Protein AF-A0A379UPA7-F1 (afdb_monomer)

InterPro domains:
  IPR002547 tRNA-binding domain [PF01588] (13-54)
  IPR002547 tRNA-binding domain [PS50886] (1-57)
  IPR012340 Nucleic acid-binding, OB-fold [G3DSA:2.40.50.140] (1-63)
  IPR012340 Nucleic acid-binding, OB-fold [SSF50249] (2-106)
  IPR033714 Phenylalanly tRNA synthetase, tRNA-binding-domain [cd02796] (2-56)

Nearest PDB structures (foldseek):
  7n8y-assembly1_B  TM=8.977E-01  e=7.046E-12  Salmonella enterica subsp. enterica serovar Typhimurium
  3pco-assembly1_D  TM=9.310E-01  e=6.833E-11  Escherichia coli
  4p72-assembly1_A  TM=9.250E-01  e=5.430E-08  Pseudomonas aeruginosa PAO1
  6p8t-assembly2_E  TM=8.697E-01  e=2.728E-08  Acinetobacter baumannii ATCC 19606 = CIP 70.34 = JCM 6841

Foldseek 3Di:
DAFQQDQWPPRDHDHWDDDPNHTDGGDQDDCVSNPNDPDPVDGDDDPPPQDPPDDPCVRVVVVDDDDDDDDDPVQPQPPDPQSVQVVVCVVVVHDRDDDDDDDDDDPDDDDDDDD

Sequence (115 aa):
MATIGAILPGDFKIKAAKLRGEPSEGMLCSFSELGISDDHSGIIELPADAPLGTDIREYLKLDDNTIEISVTPNRADCLGIIGVARDVAVLNKAPLQEPEMAPVTATISDTLRLR

Mean predicted aligned error: 7.31 Å

Organism: Salmonella enterica I (NCBI:txid59201)

Radius of gyration: 23.32 Å; Cα contacts (8 Å, |Δi|>4): 90; chains: 1; bounding box: 46×41×68 Å

Secondary structure (DSSP, 8-state):
-EETT-EETTTEE---EEETTEEE-EEPPPTTTTTS-S--SSS----TTPPTT--HHHHHT-S---------TT-GGGGSHHHHHHHHHHHHTPPP-PPP-PPPPPS--------

Structure (mmCIF, N/CA/C/O backbone):
data_AF-A0A379UPA7-F1
#
_entry.id   AF-A0A379UPA7-F1
#
loop_
_atom_site.group_PDB
_atom_site.id
_atom_site.type_symbol
_atom_site.label_atom_id
_atom_site.label_alt_id
_atom_site.label_comp_id
_atom_site.label_asym_id
_atom_site.label_entity_id
_atom_site.label_seq_id
_atom_site.pdbx_PDB_ins_code
_atom_site.Cartn_x
_atom_site.Cartn_y
_atom_site.Cartn_z
_atom_site.occupancy
_atom_site.B_iso_or_equiv
_atom_site.auth_seq_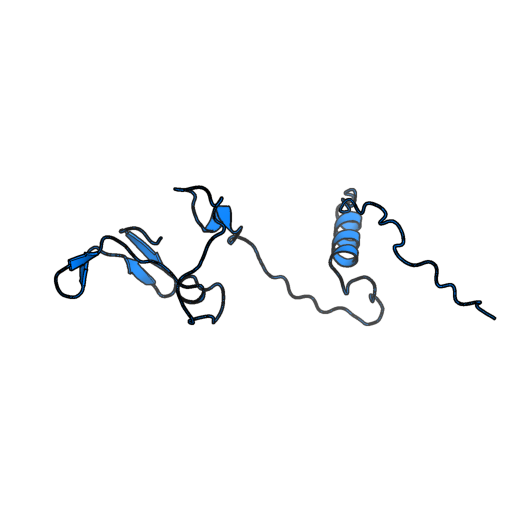id
_atom_site.auth_comp_id
_atom_site.auth_asym_id
_atom_site.auth_atom_id
_atom_site.pdbx_PDB_model_num
ATOM 1 N N . MET A 1 1 ? -12.014 1.346 12.657 1.00 85.62 1 MET A N 1
ATOM 2 C CA . MET A 1 1 ? -12.325 1.394 14.105 1.00 85.62 1 MET A CA 1
ATOM 3 C C . MET A 1 1 ? -11.624 0.230 14.777 1.00 85.62 1 MET A C 1
ATOM 5 O O . MET A 1 1 ? -11.738 -0.878 14.268 1.00 85.62 1 MET A O 1
ATOM 9 N N . ALA A 1 2 ? -10.925 0.457 15.887 1.00 91.06 2 ALA A N 1
ATOM 10 C CA . ALA A 1 2 ? -10.382 -0.633 16.688 1.00 91.06 2 ALA A CA 1
ATOM 11 C C . ALA A 1 2 ? -11.462 -1.154 17.647 1.00 91.06 2 ALA A C 1
ATOM 13 O O . ALA A 1 2 ? -11.943 -0.425 18.520 1.00 91.06 2 ALA A O 1
ATOM 14 N N . THR A 1 3 ? -11.873 -2.404 17.441 1.00 92.50 3 THR A N 1
ATOM 15 C CA . THR A 1 3 ? -12.903 -3.085 18.234 1.00 92.50 3 THR A CA 1
ATOM 16 C C . THR A 1 3 ? -12.343 -3.598 19.560 1.00 92.50 3 THR A C 1
ATOM 18 O O . THR A 1 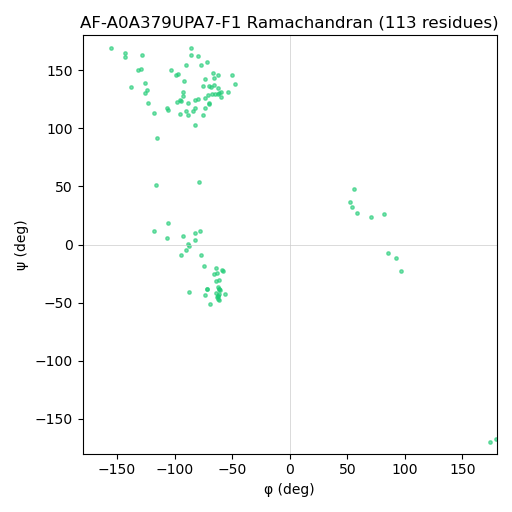3 ? -11.132 -3.762 19.729 1.00 92.50 3 THR A O 1
ATOM 21 N N . ILE A 1 4 ? -13.226 -3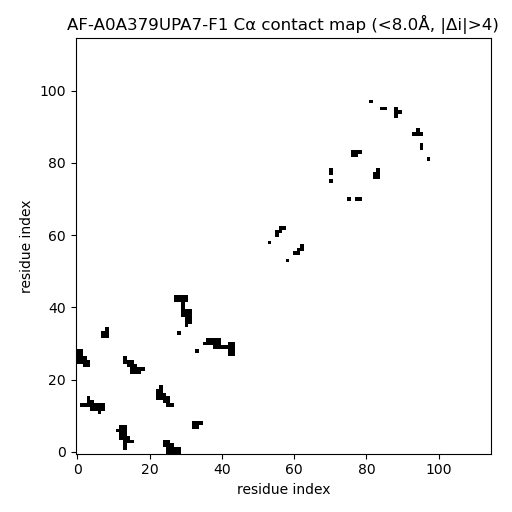.904 20.515 1.00 92.19 4 ILE A N 1
ATOM 22 C CA . ILE A 1 4 ? -12.842 -4.538 21.784 1.00 92.19 4 ILE A CA 1
ATOM 23 C C . ILE A 1 4 ? -12.049 -5.820 21.509 1.00 92.19 4 ILE A C 1
ATOM 25 O O . ILE A 1 4 ? -12.463 -6.666 20.720 1.00 92.19 4 ILE A O 1
ATOM 29 N N . GLY A 1 5 ? -10.910 -5.964 22.185 1.00 89.25 5 GLY A N 1
ATOM 30 C CA . GLY A 1 5 ? -10.012 -7.103 22.016 1.00 89.25 5 GLY A CA 1
ATOM 31 C C . GLY A 1 5 ? -8.911 -6.900 20.974 1.00 89.25 5 GLY A C 1
ATOM 32 O O . GLY A 1 5 ? -7.968 -7.689 20.982 1.00 89.25 5 GLY A O 1
ATOM 33 N N . ALA A 1 6 ? -8.971 -5.844 20.153 1.00 91.12 6 ALA A N 1
ATOM 34 C CA . ALA A 1 6 ? -7.874 -5.478 19.261 1.00 91.12 6 ALA A CA 1
ATOM 35 C C . ALA A 1 6 ? -6.603 -5.130 20.056 1.00 91.12 6 ALA A C 1
ATOM 37 O O . ALA A 1 6 ? -6.674 -4.573 21.158 1.00 91.12 6 ALA A O 1
ATOM 38 N N . ILE A 1 7 ? -5.446 -5.464 19.485 1.00 93.25 7 ILE A N 1
ATOM 39 C CA . ILE A 1 7 ? -4.123 -5.137 20.023 1.00 93.25 7 ILE A CA 1
ATOM 40 C C . ILE A 1 7 ? -3.439 -4.244 18.991 1.00 93.25 7 ILE A C 1
ATOM 42 O O . ILE A 1 7 ? -3.176 -4.683 17.870 1.00 93.25 7 ILE A O 1
ATOM 46 N N . LEU A 1 8 ? -3.218 -2.987 19.361 1.00 91.62 8 LEU A N 1
ATOM 47 C CA . LEU A 1 8 ? -2.516 -2.002 18.544 1.00 91.62 8 LEU A CA 1
ATOM 48 C C . LEU A 1 8 ? -0.993 -2.103 18.762 1.00 91.62 8 LEU A C 1
ATOM 50 O O . LEU A 1 8 ? -0.560 -2.709 19.752 1.00 91.62 8 LEU A O 1
ATOM 54 N N . PRO A 1 9 ? -0.177 -1.522 17.860 1.00 91.69 9 PRO A N 1
ATOM 55 C CA . PRO A 1 9 ? 1.268 -1.416 18.046 1.00 91.69 9 PRO A CA 1
ATOM 56 C C . PRO A 1 9 ? 1.640 -0.898 19.444 1.00 91.69 9 PRO A C 1
ATOM 58 O O . PRO A 1 9 ? 1.001 0.009 19.976 1.00 91.69 9 PRO A O 1
ATOM 61 N N . GLY A 1 10 ? 2.663 -1.499 20.057 1.00 90.00 10 GLY A N 1
ATOM 62 C CA . GLY A 1 10 ? 3.057 -1.193 21.439 1.00 90.00 10 GLY A CA 1
ATOM 63 C C . GLY A 1 10 ? 2.236 -1.912 22.519 1.00 90.00 10 GLY A C 1
ATOM 64 O O . GLY A 1 10 ? 2.109 -1.395 23.626 1.00 90.00 10 GLY A O 1
ATOM 65 N N . ASP A 1 11 ? 1.666 -3.084 22.205 1.00 89.44 11 ASP A N 1
ATOM 66 C CA . ASP A 1 11 ? 0.881 -3.934 23.122 1.00 89.44 11 ASP A CA 1
ATOM 67 C C . ASP A 1 11 ? -0.355 -3.245 23.730 1.00 89.44 11 ASP A C 1
ATOM 69 O O . ASP A 1 11 ? -0.852 -3.596 24.809 1.00 89.44 11 ASP A O 1
ATOM 73 N N . PHE A 1 12 ? -0.906 -2.265 23.015 1.00 90.44 12 PHE A N 1
ATOM 74 C CA . PHE A 1 12 ? -2.047 -1.499 23.487 1.00 90.44 12 PHE A CA 1
ATOM 75 C C . PHE A 1 12 ? -3.359 -2.245 23.212 1.00 90.44 12 PHE A C 1
ATOM 77 O O . PHE A 1 12 ? -3.867 -2.290 22.090 1.00 90.44 12 PHE A O 1
ATOM 84 N N . LYS A 1 13 ? -3.921 -2.859 24.258 1.00 91.94 13 LYS A N 1
ATOM 85 C CA . LYS A 1 13 ? -5.153 -3.656 24.170 1.00 91.94 13 LYS A CA 1
ATOM 86 C C . LYS A 1 13 ? -6.410 -2.803 24.355 1.00 91.94 13 LYS A C 1
ATOM 88 O O . LYS A 1 13 ? -6.628 -2.248 25.433 1.00 91.94 13 LYS A O 1
ATOM 93 N N . ILE A 1 14 ? -7.296 -2.814 23.361 1.00 92.31 14 ILE A N 1
ATOM 94 C CA . ILE A 1 14 ? -8.593 -2.131 23.418 1.00 92.31 14 ILE A CA 1
ATOM 95 C C . ILE A 1 14 ? -9.555 -2.880 24.343 1.00 92.31 14 ILE A C 1
ATOM 97 O O . ILE A 1 14 ? -9.817 -4.077 24.182 1.00 92.31 14 ILE A O 1
ATOM 101 N N . LYS A 1 15 ? -10.103 -2.154 25.319 1.00 90.12 15 LYS A N 1
ATOM 102 C CA . LYS A 1 15 ? -11.099 -2.634 26.284 1.00 90.12 15 LYS A CA 1
ATOM 103 C C . LYS A 1 15 ? -12.249 -1.636 26.356 1.00 90.12 15 LYS A C 1
ATOM 105 O O . LYS A 1 15 ? -12.026 -0.439 26.203 1.00 90.12 15 LYS A O 1
ATOM 110 N N . ALA A 1 16 ? -13.450 -2.128 26.648 1.00 89.56 16 ALA A N 1
ATOM 111 C CA . ALA A 1 16 ? -14.576 -1.258 26.960 1.00 89.56 16 ALA A CA 1
ATOM 112 C C . ALA A 1 16 ? -14.255 -0.426 28.211 1.00 89.56 16 ALA A C 1
ATOM 114 O O . ALA A 1 16 ? -13.823 -0.967 29.234 1.00 89.56 16 ALA A O 1
ATOM 115 N N . ALA A 1 17 ? -14.457 0.884 28.123 1.00 89.44 17 ALA A N 1
ATOM 116 C CA . ALA A 1 17 ? -14.188 1.816 29.208 1.00 89.44 17 ALA A CA 1
ATOM 117 C C . ALA A 1 17 ? -15.242 2.924 29.228 1.00 89.44 17 ALA A C 1
ATOM 119 O O . ALA A 1 17 ? -15.928 3.163 28.238 1.00 89.44 17 ALA A O 1
ATOM 120 N N . LYS A 1 18 ? -15.368 3.615 30.362 1.00 88.56 18 LYS A N 1
ATOM 121 C CA . LYS A 1 18 ? -16.151 4.850 30.433 1.00 88.56 18 LYS A CA 1
ATOM 122 C C . LYS A 1 18 ? -15.217 6.040 30.319 1.00 88.56 18 LYS A C 1
ATOM 124 O O . LYS A 1 18 ? -14.312 6.185 31.141 1.00 88.56 18 LYS A O 1
ATOM 129 N N . LEU A 1 19 ? -15.453 6.900 29.337 1.00 85.62 19 LEU A N 1
ATOM 130 C CA . LEU A 1 19 ? -14.726 8.149 29.174 1.00 85.62 19 LEU A CA 1
ATOM 131 C C . LEU A 1 19 ? -15.651 9.297 29.577 1.00 85.62 19 LEU A C 1
ATOM 133 O O . LEU A 1 19 ? -16.700 9.496 28.977 1.00 85.62 19 LEU A O 1
ATOM 137 N N . ARG A 1 20 ? -15.278 10.047 30.622 1.00 89.88 20 ARG A N 1
ATOM 138 C CA . ARG A 1 20 ? -16.067 11.194 31.123 1.00 89.88 20 ARG A CA 1
ATOM 139 C C . ARG A 1 20 ? -17.536 10.857 31.454 1.00 89.88 20 ARG A C 1
ATOM 141 O O . ARG A 1 20 ? -18.404 11.707 31.334 1.00 89.88 20 ARG A O 1
ATOM 148 N N . GLY A 1 21 ? -17.794 9.627 31.901 1.00 90.06 21 GLY A N 1
ATOM 149 C CA . GLY A 1 21 ? -19.130 9.142 32.269 1.00 90.06 21 GLY A CA 1
ATOM 150 C C . GLY A 1 21 ? -19.842 8.359 31.165 1.00 90.06 21 GLY A C 1
ATOM 151 O O . GLY A 1 21 ? -20.656 7.495 31.491 1.00 90.06 21 GLY A O 1
ATOM 152 N N . GLU A 1 22 ? -19.457 8.560 29.905 1.00 91.94 22 GLU A N 1
ATOM 153 C CA . GLU A 1 22 ? -20.075 7.910 28.749 1.00 91.94 22 GLU A CA 1
ATOM 154 C C . GLU A 1 22 ? -19.368 6.596 28.378 1.00 91.94 22 GLU A C 1
ATOM 156 O O . GLU A 1 22 ? -18.136 6.511 28.465 1.00 91.94 22 GLU A O 1
ATOM 161 N N . PRO A 1 23 ? -20.112 5.547 27.990 1.00 90.50 23 PRO A N 1
ATOM 162 C CA . PRO A 1 23 ? -19.529 4.286 27.548 1.00 90.50 23 PRO A CA 1
ATOM 163 C C . PRO A 1 23 ? -18.809 4.443 26.199 1.00 90.50 23 PRO A C 1
ATOM 165 O O . PRO A 1 23 ? -19.339 5.039 25.267 1.00 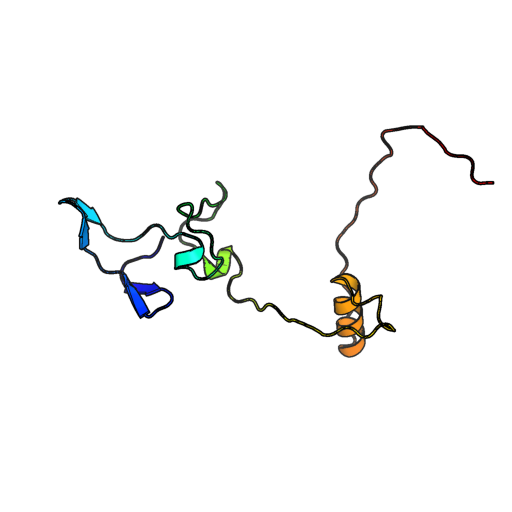90.50 23 PRO A O 1
ATOM 168 N N . SER A 1 24 ? -17.613 3.862 26.088 1.00 90.75 24 SER A N 1
ATOM 169 C CA . SER A 1 24 ? -16.860 3.724 24.840 1.00 90.75 24 SER A CA 1
ATOM 170 C C . SER A 1 24 ? -16.542 2.251 24.580 1.00 90.75 24 SER A C 1
ATOM 172 O O . SER A 1 24 ? -15.900 1.585 25.399 1.00 90.75 24 SER A O 1
ATOM 174 N N . GLU A 1 25 ? -16.994 1.746 23.433 1.00 91.44 25 GLU A N 1
ATOM 175 C CA . GLU A 1 25 ? -16.850 0.345 23.005 1.00 91.44 25 GLU A CA 1
ATOM 176 C C . GLU A 1 25 ? -15.788 0.167 21.909 1.00 91.44 25 GLU A C 1
ATOM 178 O O . GLU A 1 25 ? -15.751 -0.838 21.201 1.00 91.44 25 GLU A O 1
ATOM 183 N N . GLY A 1 26 ? -14.898 1.143 21.760 1.00 90.00 26 GLY A N 1
ATOM 184 C CA . GLY A 1 26 ? -13.842 1.092 20.764 1.00 90.00 26 GLY A CA 1
ATOM 185 C C . GLY A 1 26 ? -13.057 2.388 20.688 1.00 90.00 26 GLY A C 1
ATOM 186 O O . GLY A 1 26 ? -13.189 3.279 21.528 1.00 90.00 26 GLY A O 1
ATOM 187 N N . MET A 1 27 ? -12.218 2.474 19.664 1.00 92.00 27 MET A N 1
ATOM 188 C CA . MET A 1 27 ? -11.386 3.641 19.402 1.00 92.00 27 MET A CA 1
ATOM 189 C C . MET A 1 27 ? -11.384 3.954 17.903 1.00 92.00 27 MET A C 1
ATOM 191 O O . MET A 1 27 ? -11.264 3.056 17.061 1.00 92.00 27 MET A O 1
ATOM 195 N N . LEU A 1 28 ? -11.539 5.235 17.570 1.00 92.12 28 LEU A N 1
ATOM 196 C CA . LEU A 1 28 ? -11.219 5.757 16.244 1.00 92.12 28 LEU A CA 1
ATOM 197 C C . LEU A 1 28 ? -9.716 6.023 16.216 1.00 92.12 28 LEU A C 1
ATOM 199 O O . LEU A 1 28 ? -9.223 6.729 17.088 1.00 92.12 28 LEU A O 1
ATOM 203 N N . CYS A 1 29 ? -9.014 5.425 15.257 1.00 91.81 29 CYS A N 1
ATOM 204 C CA . CYS A 1 29 ? -7.555 5.466 15.197 1.00 91.81 29 CYS A CA 1
ATOM 205 C C . CYS A 1 29 ? -7.067 6.540 14.218 1.00 91.81 29 CYS A C 1
ATOM 207 O O . CYS A 1 29 ? -7.680 6.766 13.172 1.00 91.81 29 CYS A O 1
ATOM 209 N N . SER A 1 30 ? -5.943 7.150 14.562 1.00 92.44 30 SER A N 1
ATOM 210 C CA . SER A 1 30 ? -5.072 7.970 13.718 1.00 92.44 30 SER A CA 1
ATOM 211 C C . SER A 1 30 ? -4.060 7.105 12.951 1.00 92.44 30 SER A C 1
ATOM 213 O O . SER A 1 30 ? -3.898 5.915 13.241 1.00 92.44 30 SER A O 1
ATOM 215 N N . PHE A 1 31 ? -3.353 7.693 11.977 1.00 91.56 31 PHE A N 1
ATOM 216 C CA . PHE A 1 31 ? -2.302 6.982 11.2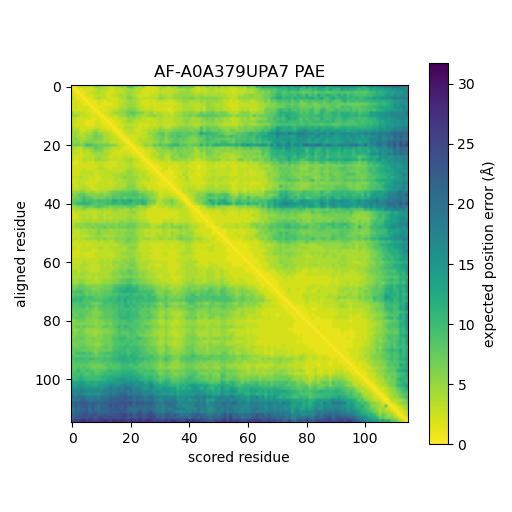37 1.00 91.56 31 PHE A CA 1
ATOM 217 C C . PHE A 1 31 ? -1.152 6.533 12.137 1.00 91.56 31 PHE A C 1
ATOM 219 O O . PHE A 1 31 ? -0.637 5.428 11.952 1.00 91.56 31 PHE A O 1
ATOM 226 N N . SER A 1 32 ? -0.789 7.342 13.131 1.00 90.56 32 SER A N 1
ATOM 227 C CA . SER A 1 32 ? 0.279 6.982 14.057 1.00 90.56 32 SER A CA 1
ATOM 228 C C . SER A 1 32 ? -0.098 5.868 15.029 1.00 90.56 32 SER A C 1
ATOM 230 O O . SER A 1 32 ? 0.698 4.960 15.257 1.00 90.56 32 SER A O 1
ATOM 232 N N . GLU A 1 33 ? -1.334 5.841 15.534 1.00 91.00 33 GLU A N 1
ATOM 233 C CA . GLU A 1 33 ? -1.793 4.731 16.387 1.00 91.00 33 GLU A CA 1
ATOM 234 C C . GLU A 1 33 ? -1.805 3.386 15.644 1.00 91.00 33 GLU A C 1
ATOM 236 O O . GLU A 1 33 ? -1.706 2.335 16.276 1.00 91.00 33 GLU A O 1
ATOM 241 N N . LEU A 1 34 ? -1.909 3.405 14.310 1.00 91.25 34 LEU A N 1
ATOM 242 C CA . LEU A 1 34 ? -1.778 2.217 13.462 1.00 91.25 34 LEU A CA 1
ATOM 243 C C . LEU A 1 34 ? -0.338 1.944 12.995 1.00 91.25 34 LEU A C 1
ATOM 245 O O . LEU A 1 34 ? -0.106 0.918 12.361 1.00 91.25 34 LEU A O 1
ATOM 249 N N . GLY A 1 35 ? 0.619 2.822 13.305 1.00 89.81 35 GLY A N 1
ATOM 250 C CA . GLY A 1 35 ? 2.017 2.691 12.887 1.00 89.81 35 GLY A CA 1
ATOM 251 C C . GLY A 1 35 ? 2.256 2.924 11.391 1.00 89.81 35 GLY A C 1
ATOM 252 O O . GLY A 1 35 ? 3.230 2.409 10.853 1.00 89.81 35 GLY A O 1
ATOM 253 N N . ILE A 1 36 ? 1.368 3.657 10.710 1.00 90.75 36 ILE A N 1
ATOM 254 C CA . ILE A 1 36 ? 1.447 3.909 9.259 1.00 90.75 36 ILE A CA 1
ATOM 255 C C . ILE A 1 36 ? 2.310 5.140 8.955 1.00 90.75 36 ILE A C 1
ATOM 257 O O . ILE A 1 36 ? 3.075 5.148 7.995 1.00 90.75 36 ILE A O 1
ATOM 261 N N . SER A 1 37 ? 2.172 6.201 9.749 1.00 89.88 37 SER A N 1
ATOM 262 C CA . SER A 1 37 ? 2.966 7.427 9.622 1.00 89.88 37 SER A CA 1
ATOM 263 C C . SER A 1 37 ? 3.026 8.167 10.955 1.00 89.88 37 SER A C 1
ATOM 265 O O . SER A 1 37 ? 2.248 7.873 11.858 1.00 89.88 37 SER A O 1
ATOM 267 N N . ASP A 1 38 ? 3.889 9.175 11.055 1.00 85.50 38 ASP A N 1
ATOM 268 C CA . ASP A 1 38 ? 3.975 10.048 12.232 1.00 85.50 38 ASP A CA 1
ATOM 269 C C . ASP A 1 38 ? 2.858 11.113 12.281 1.00 85.50 38 ASP A C 1
ATOM 271 O O . ASP A 1 38 ? 2.927 12.062 13.065 1.00 85.50 38 ASP A O 1
ATOM 275 N N . ASP A 1 39 ? 1.827 11.007 11.435 1.00 84.31 39 ASP A N 1
ATOM 276 C CA . ASP A 1 39 ? 0.706 11.941 11.458 1.00 84.31 39 ASP A CA 1
ATOM 277 C C . ASP A 1 39 ? -0.210 11.685 12.667 1.00 84.31 39 ASP A C 1
ATOM 279 O O . ASP A 1 39 ? -0.836 10.628 12.819 1.00 84.31 39 ASP A O 1
ATOM 283 N N . HIS A 1 40 ? -0.287 12.707 13.518 1.00 82.19 40 HIS A N 1
ATOM 284 C CA . HIS A 1 40 ? -1.094 12.771 14.735 1.00 82.19 40 HIS A CA 1
ATOM 285 C C . HIS A 1 40 ? -2.144 13.891 14.689 1.00 82.19 40 HIS A C 1
ATOM 287 O O . HIS A 1 40 ? -2.710 14.251 15.723 1.00 82.19 40 HIS A O 1
ATOM 293 N N . SER A 1 41 ? -2.378 14.494 13.521 1.00 84.06 41 SER A N 1
ATOM 294 C CA . SER A 1 41 ? -3.283 15.639 13.378 1.00 84.06 41 SER A CA 1
ATOM 295 C C . SER A 1 41 ? -4.749 15.295 13.670 1.00 84.06 41 SER A C 1
ATOM 297 O O . SER A 1 41 ? -5.506 16.165 14.106 1.00 84.06 41 SER A O 1
ATOM 299 N N . GLY A 1 42 ? -5.146 14.030 13.501 1.00 88.88 42 GLY A N 1
ATOM 300 C CA . GLY A 1 42 ? -6.508 13.577 13.756 1.00 88.88 42 GLY A CA 1
ATOM 301 C C . GLY A 1 42 ? -6.735 12.092 13.480 1.00 88.88 42 GLY A C 1
ATOM 302 O O . GLY A 1 42 ? -5.801 11.306 13.329 1.00 88.88 42 GLY A O 1
ATOM 303 N N . ILE A 1 43 ? -8.013 11.712 13.446 1.00 92.75 43 ILE A N 1
ATOM 304 C CA . ILE A 1 43 ? -8.459 10.367 13.063 1.00 92.75 43 ILE A CA 1
ATOM 305 C C . ILE A 1 43 ? -8.291 10.150 11.557 1.00 92.75 43 ILE A C 1
ATOM 307 O O . ILE A 1 43 ? -8.291 11.102 10.782 1.00 92.75 43 ILE A O 1
ATOM 311 N N . ILE A 1 44 ? -8.194 8.890 11.136 1.00 92.12 44 ILE A N 1
ATOM 312 C CA . ILE A 1 44 ? -8.138 8.554 9.712 1.00 92.12 44 ILE A CA 1
ATOM 313 C C . ILE A 1 44 ? -9.504 8.810 9.068 1.00 92.12 44 ILE A C 1
ATOM 315 O O . ILE A 1 44 ? -10.506 8.193 9.441 1.00 92.12 44 ILE A O 1
ATOM 319 N N . GLU A 1 45 ? -9.520 9.672 8.057 1.00 92.31 45 GLU A N 1
ATOM 320 C CA . GLU A 1 45 ? -10.666 9.869 7.174 1.00 92.31 45 GLU A CA 1
ATOM 321 C C . GLU A 1 45 ? -10.555 8.912 5.983 1.00 92.31 45 GLU A C 1
ATOM 323 O O . GLU A 1 45 ? -9.625 8.990 5.180 1.00 92.31 45 GLU A O 1
ATOM 328 N N . LEU A 1 46 ? -11.493 7.968 5.890 1.00 92.38 46 LEU A N 1
ATOM 329 C CA . LEU A 1 46 ? -11.562 7.035 4.768 1.00 92.38 46 LEU A CA 1
ATOM 330 C C . LEU A 1 46 ? -12.445 7.599 3.646 1.00 92.38 46 LEU A C 1
ATOM 332 O O . LEU A 1 46 ? -13.364 8.374 3.925 1.00 92.38 46 LEU A O 1
ATOM 336 N N . PRO A 1 47 ? -12.215 7.178 2.388 1.00 93.94 47 PRO A N 1
ATOM 337 C CA . PRO A 1 47 ? -13.129 7.452 1.285 1.00 93.94 47 PRO A CA 1
ATOM 338 C C . PRO A 1 47 ? -14.576 7.073 1.625 1.00 93.94 47 PRO A C 1
ATOM 340 O O . PRO A 1 47 ? -14.828 6.104 2.343 1.00 93.94 47 PRO A O 1
ATOM 343 N N . ALA A 1 48 ? -15.540 7.833 1.101 1.00 93.69 48 ALA A N 1
ATOM 344 C CA . ALA A 1 48 ? -16.960 7.645 1.415 1.00 93.69 48 ALA A CA 1
ATOM 345 C C . ALA A 1 48 ? -17.525 6.289 0.943 1.00 93.69 48 ALA A C 1
ATOM 347 O O . ALA A 1 48 ? -18.558 5.842 1.435 1.00 93.69 48 ALA A O 1
ATOM 348 N N . ASP A 1 49 ? -16.854 5.646 -0.008 1.00 93.75 49 ASP A N 1
ATOM 349 C CA . ASP A 1 49 ? -17.159 4.332 -0.568 1.00 93.75 49 ASP A CA 1
ATOM 350 C C . ASP A 1 49 ? -16.422 3.180 0.138 1.00 93.75 49 ASP A C 1
ATOM 352 O O . ASP A 1 49 ? -16.510 2.032 -0.303 1.00 93.75 49 ASP A O 1
ATOM 356 N N . ALA A 1 50 ? -15.727 3.452 1.249 1.00 93.00 50 ALA A N 1
ATOM 357 C CA . ALA A 1 50 ? -15.039 2.421 2.014 1.00 93.00 50 ALA A CA 1
ATOM 358 C C . ALA A 1 50 ? -16.031 1.351 2.527 1.00 93.00 50 ALA A C 1
ATOM 360 O O . ALA A 1 50 ? -17.024 1.682 3.189 1.00 93.00 50 ALA A O 1
ATOM 361 N N . PRO A 1 51 ? -15.775 0.055 2.263 1.00 93.19 51 PRO A N 1
ATOM 362 C CA . PRO A 1 51 ? -16.671 -1.018 2.664 1.00 93.19 51 PRO A CA 1
ATOM 363 C C . PRO A 1 51 ? -16.696 -1.168 4.189 1.00 93.19 51 PRO A C 1
ATOM 365 O O . PRO A 1 51 ? -15.665 -1.284 4.854 1.00 93.19 51 PRO A O 1
ATOM 368 N N . LEU A 1 52 ? -17.900 -1.190 4.759 1.00 92.81 52 LEU A N 1
ATOM 369 C CA . LEU A 1 52 ? -18.086 -1.360 6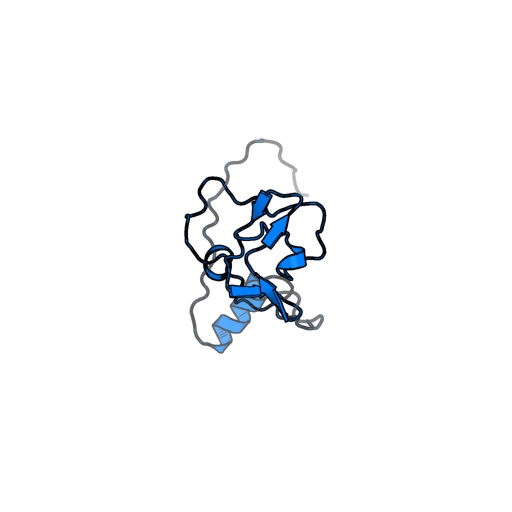.198 1.00 92.81 52 LEU A CA 1
ATOM 370 C C . LEU A 1 52 ? -17.843 -2.815 6.616 1.00 92.81 52 LEU A C 1
ATOM 372 O O . LEU A 1 52 ? -18.339 -3.748 5.990 1.00 92.81 52 LEU A O 1
ATOM 376 N N . GLY A 1 53 ? -17.126 -2.996 7.725 1.00 91.06 53 GLY A N 1
ATOM 377 C CA . GLY A 1 53 ? -16.842 -4.311 8.309 1.00 91.06 53 GLY A CA 1
ATOM 378 C C . GLY A 1 53 ? -15.620 -5.026 7.726 1.00 91.06 53 GLY A C 1
ATOM 379 O O . GLY A 1 53 ? -15.213 -6.042 8.280 1.00 91.06 53 GLY A O 1
ATOM 380 N N . THR A 1 54 ? -15.012 -4.497 6.663 1.00 92.31 54 THR A N 1
ATOM 381 C CA . THR A 1 54 ? -13.742 -5.004 6.128 1.00 92.31 54 THR A CA 1
ATOM 382 C C . THR A 1 54 ? -12.580 -4.622 7.045 1.00 92.31 54 THR A C 1
ATOM 384 O O . THR A 1 54 ? -12.559 -3.523 7.609 1.00 92.31 54 THR A O 1
ATOM 387 N N . ASP A 1 55 ? -11.605 -5.523 7.198 1.00 93.12 55 ASP A N 1
ATOM 388 C CA . ASP A 1 55 ? -10.375 -5.218 7.929 1.00 93.12 55 ASP A CA 1
ATOM 389 C C . ASP A 1 55 ? -9.617 -4.087 7.216 1.00 93.12 55 ASP A C 1
ATOM 391 O O . ASP A 1 55 ? -9.449 -4.083 5.994 1.00 93.12 55 ASP A O 1
ATOM 395 N N . ILE A 1 56 ? -9.135 -3.117 7.992 1.00 92.69 56 ILE A N 1
ATOM 396 C CA . ILE A 1 56 ? -8.368 -1.990 7.465 1.00 92.69 56 ILE A CA 1
ATOM 397 C C . ILE A 1 56 ? -7.069 -2.447 6.789 1.00 92.69 56 ILE A C 1
ATOM 399 O O . ILE A 1 56 ? -6.642 -1.822 5.820 1.00 92.69 56 ILE A O 1
ATOM 403 N N . ARG A 1 57 ? -6.468 -3.553 7.251 1.00 92.62 57 ARG A N 1
ATOM 404 C CA . ARG A 1 57 ? -5.270 -4.150 6.646 1.00 92.62 57 ARG A CA 1
ATOM 405 C C . ARG A 1 57 ? -5.549 -4.649 5.239 1.00 92.62 57 ARG A C 1
ATOM 407 O O . ARG A 1 57 ? -4.757 -4.400 4.335 1.00 92.62 57 ARG A O 1
ATOM 414 N N . GLU A 1 58 ? -6.699 -5.284 5.036 1.00 93.81 58 GLU A N 1
ATOM 415 C CA . GLU A 1 58 ? -7.120 -5.774 3.724 1.00 93.81 58 GLU A CA 1
ATOM 416 C C . GLU A 1 58 ? -7.526 -4.635 2.787 1.00 93.81 58 GLU A C 1
ATOM 418 O O . GLU A 1 58 ? -7.230 -4.694 1.588 1.00 93.81 58 GLU A O 1
ATOM 423 N N . TYR A 1 59 ? -8.198 -3.613 3.328 1.00 93.94 59 TYR A N 1
ATOM 424 C CA . TYR A 1 59 ? -8.669 -2.455 2.572 1.00 93.94 59 TYR A CA 1
ATOM 425 C C . TYR A 1 59 ? -7.511 -1.571 2.092 1.00 93.94 59 TYR A C 1
ATOM 427 O O . TYR A 1 59 ? -7.418 -1.285 0.901 1.00 93.94 59 TYR A O 1
ATOM 435 N N . LEU A 1 60 ? -6.601 -1.191 2.995 1.00 93.75 60 LEU A N 1
ATOM 436 C CA . LEU A 1 60 ? -5.447 -0.340 2.680 1.00 93.75 60 LEU A CA 1
ATOM 437 C C . LEU A 1 60 ? -4.213 -1.120 2.199 1.00 93.75 60 LEU A C 1
ATOM 439 O O . LEU A 1 60 ? -3.204 -0.497 1.892 1.00 93.75 60 LEU A O 1
ATOM 443 N N . LYS A 1 61 ? -4.280 -2.458 2.129 1.00 94.38 61 LYS A N 1
ATOM 444 C CA . LYS A 1 61 ? -3.151 -3.338 1.765 1.00 94.38 61 LYS A CA 1
ATOM 445 C C . LYS A 1 61 ? -1.922 -3.127 2.659 1.00 94.38 61 LYS A C 1
ATOM 447 O O . LYS A 1 61 ? -0.809 -3.001 2.172 1.00 94.38 61 LYS A O 1
ATOM 452 N N . LEU A 1 62 ? -2.138 -3.098 3.977 1.00 93.75 62 LEU A N 1
ATOM 453 C CA . LEU A 1 62 ? -1.076 -2.818 4.956 1.00 93.75 62 LEU A CA 1
ATOM 454 C C . LEU A 1 62 ? -0.105 -3.985 5.169 1.00 93.75 62 LEU A C 1
ATOM 456 O O . LEU A 1 62 ? 0.990 -3.764 5.673 1.00 93.75 62 LEU A O 1
ATOM 460 N N . ASP A 1 63 ? -0.485 -5.207 4.789 1.00 93.94 63 ASP A N 1
ATOM 461 C CA . ASP A 1 63 ? 0.410 -6.372 4.792 1.00 93.94 63 ASP A CA 1
ATOM 462 C C . ASP A 1 63 ? 1.334 -6.351 3.555 1.00 93.94 63 ASP A C 1
ATOM 464 O O . ASP A 1 63 ? 1.382 -7.297 2.767 1.00 93.94 63 ASP A O 1
ATOM 468 N N . ASP A 1 64 ? 2.038 -5.234 3.373 1.00 95.19 64 ASP A N 1
ATOM 469 C CA . ASP A 1 64 ? 2.984 -4.975 2.288 1.00 95.19 64 ASP A CA 1
ATOM 470 C C . ASP A 1 64 ? 4.330 -4.485 2.849 1.00 95.19 64 ASP A C 1
ATOM 472 O O . ASP A 1 64 ? 4.434 -4.092 4.013 1.00 95.19 64 ASP A O 1
ATOM 476 N N . ASN A 1 65 ? 5.387 -4.540 2.037 1.00 95.25 65 ASN A N 1
ATOM 477 C CA . ASN A 1 65 ? 6.748 -4.233 2.460 1.00 95.25 65 ASN A CA 1
ATOM 478 C C . ASN A 1 65 ? 7.386 -3.138 1.604 1.00 95.25 65 ASN A C 1
ATOM 480 O O . ASN A 1 65 ? 7.443 -3.230 0.379 1.00 95.25 65 ASN A O 1
ATOM 484 N N . THR A 1 66 ? 8.011 -2.168 2.268 1.00 94.81 66 THR A N 1
ATOM 485 C CA . THR A 1 66 ? 8.915 -1.218 1.613 1.00 94.81 66 THR A CA 1
ATOM 486 C C . THR A 1 66 ? 10.298 -1.847 1.464 1.00 94.81 66 THR A C 1
ATOM 488 O O . THR A 1 66 ? 10.952 -2.163 2.457 1.00 94.81 66 THR A O 1
ATOM 491 N N . ILE A 1 67 ? 10.759 -2.019 0.223 1.00 95.94 67 ILE A N 1
ATOM 492 C CA . ILE A 1 67 ? 12.085 -2.569 -0.089 1.00 95.94 67 ILE A CA 1
ATOM 493 C C . ILE A 1 67 ? 12.996 -1.434 -0.560 1.00 95.94 67 ILE A C 1
ATOM 495 O O . ILE A 1 67 ? 12.772 -0.846 -1.616 1.00 95.94 67 ILE A O 1
ATOM 499 N N . GLU A 1 68 ? 14.045 -1.153 0.208 1.00 95.50 68 GLU A N 1
ATOM 500 C CA . GLU A 1 68 ? 15.074 -0.179 -0.158 1.00 95.50 68 GLU A CA 1
ATOM 501 C C . GLU A 1 68 ? 16.236 -0.874 -0.882 1.00 95.50 68 GLU A C 1
ATOM 503 O O . GLU A 1 68 ? 16.781 -1.869 -0.400 1.00 95.50 68 GLU A O 1
ATOM 508 N N . ILE A 1 69 ? 16.614 -0.358 -2.057 1.00 94.31 69 ILE A N 1
ATOM 509 C CA . ILE A 1 69 ? 17.695 -0.910 -2.883 1.00 94.31 69 ILE A CA 1
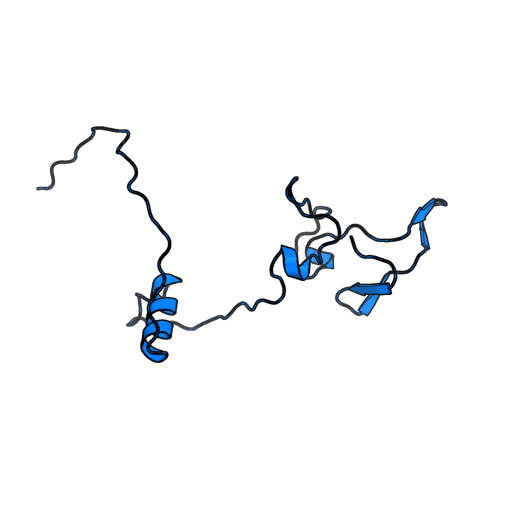ATOM 510 C C . ILE A 1 69 ? 18.743 0.154 -3.215 1.00 94.31 69 ILE A C 1
ATOM 512 O O . ILE A 1 69 ? 18.421 1.286 -3.572 1.00 94.31 69 ILE A O 1
ATOM 516 N N . SER A 1 70 ? 20.016 -0.236 -3.168 1.00 95.12 70 SER A N 1
ATOM 517 C CA . SER A 1 70 ? 21.134 0.610 -3.596 1.00 95.12 70 SER A CA 1
ATOM 518 C C . SER A 1 70 ? 21.401 0.422 -5.088 1.00 95.12 70 SER A C 1
ATOM 520 O O . SER A 1 70 ? 21.875 -0.633 -5.511 1.00 95.12 70 SER A O 1
ATOM 522 N N . VAL A 1 71 ? 21.121 1.449 -5.893 1.00 94.44 71 VAL A N 1
ATOM 523 C CA . VAL A 1 71 ? 21.301 1.415 -7.353 1.00 94.44 71 VAL A CA 1
ATOM 524 C C . VAL A 1 71 ? 22.662 1.997 -7.736 1.00 94.44 71 VAL A C 1
ATOM 526 O O . VAL A 1 71 ? 22.985 3.138 -7.408 1.00 94.44 71 VAL A O 1
ATOM 529 N N . THR A 1 72 ? 23.478 1.223 -8.451 1.00 94.19 72 THR A N 1
ATOM 530 C CA . THR A 1 72 ? 24.776 1.682 -8.964 1.00 94.19 72 THR A CA 1
ATOM 531 C C . THR A 1 72 ? 24.610 2.582 -10.203 1.00 94.19 72 THR A C 1
ATOM 533 O O . THR A 1 72 ? 23.644 2.420 -10.951 1.00 94.19 72 THR A O 1
ATOM 536 N N . PRO A 1 73 ? 25.559 3.499 -10.503 1.00 94.50 73 PRO A N 1
ATOM 537 C CA . PRO A 1 73 ? 25.401 4.494 -11.579 1.00 94.50 73 PRO A CA 1
ATOM 538 C C . PRO A 1 73 ? 25.159 3.929 -12.989 1.00 94.50 73 PRO A C 1
ATOM 540 O O . PRO A 1 73 ? 24.628 4.619 -13.853 1.00 94.50 73 PRO A O 1
ATOM 543 N N . ASN A 1 74 ? 25.541 2.676 -13.241 1.00 95.62 74 ASN A N 1
ATOM 544 C CA . ASN A 1 74 ? 25.324 1.985 -14.513 1.00 95.62 74 ASN A CA 1
ATOM 545 C C . ASN A 1 74 ? 23.880 1.484 -14.720 1.00 95.62 74 ASN A C 1
ATOM 547 O O . ASN A 1 74 ? 23.576 1.024 -15.817 1.00 95.62 74 ASN A O 1
ATOM 551 N N . ARG A 1 75 ? 23.010 1.537 -13.699 1.00 93.50 75 ARG A N 1
ATOM 552 C CA . ARG A 1 75 ? 21.605 1.087 -13.751 1.00 93.50 75 ARG A CA 1
ATOM 553 C C . ARG A 1 75 ? 20.624 2.243 -13.540 1.00 93.50 75 ARG A C 1
ATOM 555 O O . ARG A 1 75 ? 19.720 2.169 -12.713 1.00 93.50 75 ARG A O 1
ATOM 562 N N . ALA A 1 76 ? 20.794 3.328 -14.299 1.00 94.50 76 ALA A N 1
ATOM 563 C CA . ALA A 1 76 ? 19.886 4.481 -14.257 1.00 94.50 76 ALA A CA 1
ATOM 564 C C . ALA A 1 76 ? 18.423 4.112 -14.587 1.00 94.50 76 ALA A C 1
ATOM 566 O O . ALA A 1 76 ? 17.499 4.809 -14.174 1.00 94.50 76 ALA A O 1
ATOM 567 N N . ASP A 1 77 ? 18.206 2.997 -15.290 1.00 94.75 77 ASP A N 1
ATOM 568 C CA . ASP A 1 77 ? 16.890 2.425 -15.561 1.00 94.75 77 ASP A CA 1
ATOM 569 C C . ASP A 1 77 ? 16.160 1.969 -14.286 1.00 94.75 77 ASP A C 1
ATOM 571 O O . ASP A 1 77 ? 14.940 2.090 -14.223 1.00 94.75 77 ASP A O 1
ATOM 575 N N . CYS A 1 78 ? 16.877 1.525 -13.248 1.00 94.56 78 CYS A N 1
ATOM 576 C CA . CYS A 1 78 ? 16.305 1.016 -11.994 1.00 94.56 78 CYS A CA 1
ATOM 577 C C . CYS A 1 78 ? 15.917 2.106 -10.978 1.00 94.56 78 CYS A C 1
ATOM 579 O O . CYS A 1 78 ? 15.596 1.786 -9.838 1.00 94.56 78 CYS A O 1
ATOM 581 N N . LEU A 1 79 ? 15.923 3.385 -11.364 1.00 95.25 79 LEU A N 1
ATOM 582 C CA . LEU A 1 79 ? 15.499 4.496 -10.496 1.00 95.25 79 LEU A CA 1
ATOM 583 C C . LEU A 1 79 ? 13.975 4.703 -10.456 1.00 95.25 79 LEU A C 1
ATOM 585 O O . LEU A 1 79 ? 13.491 5.643 -9.832 1.00 95.25 79 LEU A O 1
ATOM 589 N N . GLY A 1 80 ? 13.208 3.836 -11.116 1.00 94.38 80 GLY A N 1
ATOM 590 C CA . GLY A 1 80 ? 11.750 3.844 -11.074 1.00 94.38 80 GLY A CA 1
ATOM 591 C C . GLY A 1 80 ? 11.168 2.435 -11.086 1.00 94.38 80 GLY A C 1
ATOM 592 O O . GLY A 1 80 ? 11.842 1.468 -11.449 1.00 94.38 80 GLY A O 1
ATOM 593 N N . ILE A 1 81 ? 9.881 2.333 -10.738 1.00 95.94 81 ILE A N 1
ATOM 594 C CA . ILE A 1 81 ? 9.168 1.052 -10.599 1.00 95.94 81 ILE A CA 1
ATOM 595 C C . ILE A 1 81 ? 9.242 0.216 -11.880 1.00 95.94 81 ILE A C 1
ATOM 597 O O . ILE A 1 81 ? 9.523 -0.974 -11.810 1.00 95.94 81 ILE A O 1
ATOM 601 N N . ILE A 1 82 ? 9.070 0.831 -13.056 1.00 96.12 82 ILE A N 1
ATOM 602 C CA . ILE A 1 82 ? 9.110 0.113 -14.338 1.00 96.12 82 ILE A CA 1
ATOM 603 C C . ILE A 1 82 ? 10.457 -0.576 -14.596 1.00 96.12 82 ILE A C 1
ATOM 605 O O . ILE A 1 82 ? 10.482 -1.691 -15.109 1.00 96.12 82 ILE A O 1
ATOM 609 N N . GLY A 1 83 ? 11.579 0.058 -14.247 1.00 95.50 83 GLY A N 1
ATOM 610 C CA . GLY A 1 83 ? 12.903 -0.516 -14.486 1.00 95.50 83 GLY A CA 1
ATOM 611 C C . GLY A 1 83 ? 13.214 -1.660 -13.537 1.00 95.50 83 GLY A C 1
ATOM 612 O O . GLY A 1 83 ? 13.648 -2.720 -13.984 1.00 95.50 83 GLY A O 1
ATOM 613 N N . VAL A 1 84 ? 12.897 -1.481 -12.251 1.00 96.56 84 VAL A N 1
ATOM 614 C CA . VAL A 1 84 ? 13.025 -2.543 -11.244 1.00 96.56 84 VAL A CA 1
ATOM 615 C C . VAL A 1 84 ? 12.122 -3.728 -11.601 1.00 96.56 84 VAL A C 1
ATOM 617 O O . VAL A 1 84 ? 12.588 -4.864 -11.653 1.00 96.56 84 VAL A O 1
ATOM 620 N N . ALA A 1 85 ? 10.852 -3.476 -11.934 1.00 96.75 85 ALA A N 1
ATOM 621 C CA . ALA A 1 85 ? 9.906 -4.513 -12.337 1.00 96.75 85 ALA A CA 1
ATOM 622 C C . ALA A 1 85 ? 10.351 -5.247 -13.611 1.00 96.75 85 ALA A C 1
ATOM 624 O O . ALA A 1 85 ? 10.207 -6.465 -13.695 1.00 96.75 85 ALA A O 1
ATOM 625 N N . ARG A 1 86 ? 10.937 -4.539 -14.587 1.00 96.56 86 ARG A N 1
ATOM 626 C CA . ARG A 1 86 ? 11.492 -5.148 -15.804 1.00 96.56 86 ARG A CA 1
ATOM 627 C C . ARG A 1 86 ? 12.637 -6.107 -15.487 1.00 96.56 86 ARG A C 1
ATOM 629 O O . ARG A 1 86 ? 12.664 -7.201 -16.043 1.00 96.56 86 ARG A O 1
ATOM 636 N N . ASP A 1 87 ? 13.553 -5.725 -14.600 1.00 95.94 87 ASP A N 1
ATOM 637 C CA . ASP A 1 87 ? 14.672 -6.584 -14.191 1.00 95.94 87 ASP A CA 1
ATOM 638 C C . ASP A 1 87 ? 14.163 -7.857 -13.489 1.00 95.94 87 ASP A C 1
ATOM 640 O O . ASP A 1 87 ? 14.536 -8.972 -13.858 1.00 95.94 87 ASP A O 1
ATOM 644 N N . VAL A 1 88 ? 13.202 -7.708 -12.568 1.00 96.81 88 VAL A N 1
ATOM 645 C CA . VAL A 1 88 ? 12.530 -8.831 -11.891 1.00 96.81 88 VAL A CA 1
ATOM 646 C C . VAL A 1 88 ? 11.788 -9.732 -12.886 1.00 96.81 88 VAL A C 1
ATOM 648 O O . VAL A 1 88 ? 11.874 -10.958 -12.780 1.00 96.81 88 VAL A O 1
ATOM 651 N N . ALA A 1 89 ? 11.090 -9.162 -13.870 1.00 97.38 89 ALA A N 1
ATOM 652 C CA . ALA A 1 89 ? 10.368 -9.914 -14.896 1.00 97.38 89 ALA A CA 1
ATOM 653 C C . ALA A 1 89 ? 11.321 -10.767 -15.750 1.00 97.38 89 ALA A C 1
ATOM 655 O O . ALA A 1 89 ? 11.065 -11.954 -15.964 1.00 97.38 89 ALA A O 1
ATOM 656 N N . VAL A 1 90 ? 12.459 -10.199 -16.167 1.00 97.19 90 VAL A N 1
ATOM 657 C CA . VAL A 1 90 ? 13.497 -10.912 -16.930 1.00 97.19 90 VAL A CA 1
ATOM 658 C C . VAL A 1 90 ? 14.074 -12.071 -16.116 1.00 97.19 90 VAL A C 1
ATOM 660 O O . VAL A 1 90 ? 14.158 -13.190 -16.627 1.00 97.19 90 VAL A O 1
ATOM 663 N N . LEU A 1 91 ? 14.421 -11.837 -14.846 1.00 97.69 91 LEU A N 1
ATOM 664 C CA . LEU A 1 91 ? 14.972 -12.869 -13.961 1.00 97.69 91 LEU A CA 1
ATOM 665 C C . LEU A 1 91 ? 13.998 -14.034 -13.739 1.00 97.69 91 LEU A C 1
ATOM 667 O O . LEU A 1 91 ? 14.413 -15.194 -13.733 1.00 97.69 91 LEU A O 1
ATOM 671 N N . ASN A 1 92 ? 12.703 -13.739 -13.617 1.00 97.69 92 ASN A N 1
ATOM 672 C CA . ASN A 1 92 ? 11.657 -14.741 -13.405 1.00 97.69 92 ASN A CA 1
ATOM 673 C C . ASN A 1 92 ? 11.082 -15.323 -14.707 1.00 97.69 92 ASN A C 1
ATOM 675 O O . ASN A 1 92 ? 10.206 -16.185 -14.651 1.00 97.69 92 ASN A O 1
ATOM 679 N N . LYS A 1 93 ? 11.566 -14.885 -15.881 1.00 97.12 93 LYS A N 1
ATOM 680 C CA . LYS A 1 93 ? 11.025 -15.249 -17.205 1.00 97.12 93 LYS A CA 1
ATOM 681 C C . LYS A 1 93 ? 9.512 -15.013 -17.313 1.00 97.12 93 LYS A C 1
ATOM 683 O O . LYS A 1 93 ? 8.797 -15.791 -17.946 1.00 97.12 93 LYS A O 1
ATOM 688 N N . ALA A 1 94 ? 9.035 -13.944 -16.687 1.00 97.31 94 ALA A N 1
ATOM 689 C CA . ALA A 1 94 ? 7.639 -13.536 -16.691 1.00 97.31 94 ALA A CA 1
ATOM 690 C C . ALA A 1 94 ? 7.430 -12.346 -17.646 1.00 97.31 94 ALA A C 1
ATOM 692 O O . ALA A 1 94 ? 8.351 -11.547 -17.838 1.00 97.31 94 ALA A O 1
ATOM 693 N N . PRO A 1 95 ? 6.241 -12.201 -18.259 1.00 96.56 95 PRO A N 1
ATOM 694 C CA . PRO A 1 95 ? 5.914 -10.991 -19.001 1.00 96.56 95 PRO A CA 1
ATOM 695 C C . PRO A 1 95 ? 5.834 -9.787 -18.051 1.00 96.56 95 PRO A C 1
ATOM 697 O O . PRO A 1 95 ? 5.344 -9.904 -16.928 1.00 96.56 95 PRO A O 1
ATOM 700 N N . LEU A 1 96 ? 6.290 -8.622 -18.515 1.00 96.25 96 LEU A N 1
ATOM 701 C CA . LEU A 1 96 ? 6.089 -7.359 -17.807 1.00 96.25 96 LEU A CA 1
ATOM 702 C C . LEU A 1 96 ? 4.667 -6.856 -18.079 1.00 96.25 96 LEU A C 1
ATOM 704 O O . LEU A 1 96 ? 4.281 -6.700 -19.237 1.00 96.25 96 LEU A O 1
ATOM 708 N N . GLN A 1 97 ? 3.900 -6.594 -17.023 1.00 96.44 97 GLN A N 1
ATOM 709 C CA . GLN A 1 97 ? 2.582 -5.977 -17.132 1.00 96.44 97 GLN A CA 1
ATOM 710 C C . GLN A 1 97 ? 2.707 -4.467 -16.931 1.00 96.44 97 GLN A C 1
ATOM 712 O O . GLN A 1 97 ? 3.035 -4.004 -15.840 1.00 96.44 97 GLN A O 1
ATOM 717 N N . GLU A 1 98 ? 2.457 -3.706 -17.993 1.00 94.38 98 GLU A N 1
ATOM 718 C CA . GLU A 1 98 ? 2.500 -2.243 -17.969 1.00 94.38 98 GLU A CA 1
ATOM 719 C C . GLU A 1 98 ? 1.089 -1.661 -17.776 1.00 94.3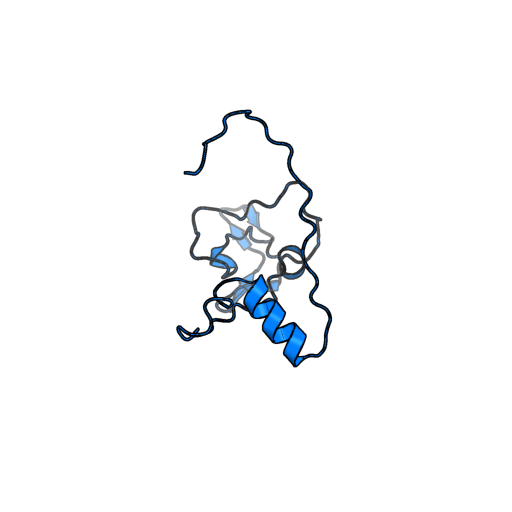8 98 GLU A C 1
ATOM 721 O O . GLU A 1 98 ? 0.113 -2.256 -18.246 1.00 94.38 98 GLU A O 1
ATOM 726 N N . PRO A 1 99 ? 0.952 -0.519 -17.078 1.00 94.12 99 PRO A N 1
ATOM 727 C CA . PRO A 1 99 ? -0.330 0.158 -16.955 1.00 94.12 99 PRO A CA 1
ATOM 728 C C . PRO A 1 99 ? -0.785 0.703 -18.312 1.00 94.12 99 PRO A C 1
ATOM 730 O O . PRO A 1 99 ? 0.023 1.127 -19.140 1.00 94.12 99 PRO A O 1
ATOM 733 N N . GLU A 1 100 ? -2.097 0.737 -18.530 1.00 93.88 100 GLU A N 1
ATOM 734 C CA . GLU A 1 100 ? -2.663 1.344 -19.730 1.00 93.88 100 GLU A CA 1
ATOM 735 C C . GLU A 1 100 ? -2.487 2.869 -19.683 1.00 93.88 100 GLU A C 1
ATOM 737 O O . GLU A 1 100 ? -2.963 3.540 -18.767 1.00 93.88 100 GLU A O 1
ATOM 742 N N . MET A 1 101 ? -1.801 3.424 -20.682 1.00 91.88 101 MET A N 1
ATOM 743 C CA . MET A 1 101 ? -1.605 4.866 -20.838 1.00 91.88 101 MET A CA 1
ATOM 744 C C . MET A 1 101 ? -2.298 5.334 -22.116 1.00 91.88 101 MET A C 1
ATOM 746 O O . MET A 1 101 ? -1.718 5.305 -23.202 1.00 91.88 101 MET A O 1
ATOM 750 N N . ALA A 1 102 ? -3.558 5.752 -21.990 1.00 93.31 102 ALA A N 1
ATOM 751 C CA . ALA A 1 102 ? -4.316 6.271 -23.121 1.00 93.31 102 ALA A CA 1
ATOM 752 C C . ALA A 1 102 ? -3.701 7.591 -23.636 1.00 93.31 102 ALA A C 1
ATOM 754 O O . ALA A 1 102 ? -3.340 8.459 -22.833 1.00 93.31 102 ALA A O 1
ATOM 755 N N . PRO A 1 103 ? -3.588 7.783 -24.962 1.00 90.50 103 PRO A N 1
ATOM 756 C CA . PRO A 1 103 ? -3.070 9.023 -25.520 1.00 90.50 103 PRO A CA 1
ATOM 757 C C . PRO A 1 103 ? -4.006 10.190 -25.187 1.00 90.50 103 PRO A C 1
ATOM 759 O O . PRO A 1 103 ? -5.209 10.140 -25.442 1.00 90.50 103 PRO A O 1
ATOM 762 N N . VAL A 1 104 ? -3.441 11.269 -24.645 1.00 91.12 104 VAL A N 1
ATOM 763 C CA . VAL A 1 104 ? -4.177 12.505 -24.358 1.00 91.12 104 VAL A CA 1
ATOM 764 C C . VAL A 1 104 ? -4.052 13.441 -25.554 1.00 91.12 104 VAL A C 1
ATOM 766 O O . VAL A 1 104 ? -2.958 13.671 -26.069 1.00 91.12 104 VAL A O 1
ATOM 769 N N . THR A 1 105 ? -5.179 13.985 -26.013 1.00 90.44 105 THR A N 1
ATOM 770 C CA . THR A 1 105 ? -5.180 14.932 -27.137 1.00 90.44 105 THR A CA 1
ATOM 771 C C . THR A 1 105 ? -4.551 16.252 -26.699 1.00 90.44 105 THR A C 1
ATOM 773 O O . THR A 1 105 ? -4.852 16.757 -25.618 1.00 90.44 105 THR A O 1
ATOM 776 N N . ALA A 1 106 ? -3.690 16.826 -27.540 1.00 88.56 106 ALA A N 1
ATOM 777 C CA . ALA A 1 106 ? -3.105 18.135 -27.280 1.00 88.56 106 ALA A CA 1
ATOM 778 C C . ALA A 1 106 ? -4.202 19.209 -27.163 1.00 88.56 106 ALA A C 1
ATOM 780 O O . ALA A 1 106 ? -5.080 19.308 -28.019 1.00 88.56 106 ALA A O 1
ATOM 781 N N . THR A 1 107 ? -4.137 20.022 -26.110 1.00 92.62 107 THR A N 1
ATOM 782 C CA . THR A 1 107 ? -5.076 21.129 -25.855 1.00 92.62 107 THR A CA 1
ATOM 783 C C . THR A 1 107 ? -4.579 22.473 -26.385 1.00 92.62 107 THR A C 1
ATOM 785 O O . THR A 1 107 ? -5.337 23.440 -26.408 1.00 92.62 107 THR A O 1
ATOM 788 N N . ILE A 1 108 ? -3.321 22.536 -26.826 1.00 90.00 108 ILE A N 1
ATOM 789 C CA . ILE A 1 108 ? -2.680 23.728 -27.383 1.00 90.00 108 ILE A CA 1
ATOM 790 C C . ILE A 1 108 ? -2.015 23.400 -28.720 1.00 90.00 108 ILE A C 1
ATOM 792 O O . ILE A 1 108 ? -1.587 22.271 -28.958 1.00 90.00 108 ILE A O 1
ATOM 796 N N . SER A 1 109 ? -1.930 24.406 -29.586 1.00 88.25 109 SER A N 1
ATOM 797 C CA . SER A 1 109 ? -1.383 24.302 -30.943 1.00 88.25 109 SER A CA 1
ATOM 798 C C . SER A 1 109 ? -0.006 24.954 -31.104 1.00 88.25 109 SER A C 1
ATOM 800 O O . SER A 1 109 ? 0.488 25.054 -32.225 1.00 88.25 109 SER A O 1
ATOM 802 N N . ASP A 1 110 ? 0.608 25.433 -30.019 1.00 88.88 110 ASP A N 1
ATOM 803 C CA . ASP A 1 110 ? 1.945 26.025 -30.049 1.00 88.88 110 ASP A CA 1
ATOM 804 C C . ASP A 1 110 ? 2.992 24.999 -30.502 1.00 88.88 110 ASP A C 1
ATOM 806 O O . ASP A 1 110 ? 3.088 23.893 -29.972 1.00 88.88 110 ASP A O 1
ATOM 810 N N . THR A 1 111 ? 3.811 25.378 -31.482 1.00 87.31 111 THR A N 1
ATOM 811 C CA . THR A 1 111 ? 4.883 24.527 -32.015 1.00 87.31 111 THR A CA 1
ATOM 812 C C . THR A 1 111 ? 6.216 25.260 -31.968 1.00 87.31 111 THR A C 1
ATOM 814 O O . 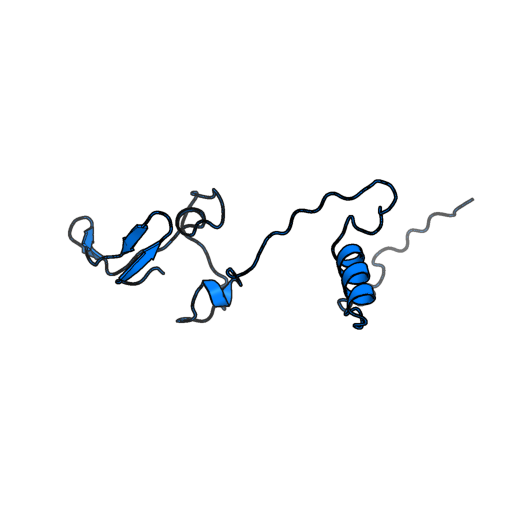THR A 1 111 ? 6.323 26.376 -32.482 1.00 87.31 111 THR A O 1
ATOM 817 N N . LEU A 1 112 ? 7.256 24.621 -31.430 1.00 85.75 112 LEU A N 1
ATOM 818 C CA . LEU A 1 112 ? 8.630 25.119 -31.499 1.00 85.75 112 LEU A CA 1
ATOM 819 C C . LEU A 1 112 ? 9.355 24.467 -32.684 1.00 85.75 112 LEU A C 1
ATOM 821 O O . LEU A 1 112 ? 9.443 23.244 -32.768 1.00 85.75 112 LEU A O 1
ATOM 825 N N . ARG A 1 113 ? 9.902 25.275 -33.599 1.00 80.56 113 ARG A N 1
ATOM 826 C CA . ARG A 1 113 ? 10.769 24.763 -34.672 1.00 80.56 113 ARG A CA 1
ATOM 827 C C . ARG A 1 113 ? 12.139 24.417 -34.089 1.00 80.56 113 ARG A C 1
ATOM 829 O O . ARG A 1 113 ? 12.876 25.321 -33.702 1.00 80.56 113 ARG A O 1
ATOM 836 N N . LEU A 1 114 ? 12.472 23.130 -34.042 1.00 72.19 114 LEU A N 1
ATOM 837 C CA . LEU A 1 114 ? 13.827 22.668 -33.735 1.00 72.19 114 LEU A CA 1
ATOM 838 C C . LEU A 1 114 ? 14.745 23.005 -34.930 1.00 72.19 114 LEU A C 1
ATOM 840 O O . LEU A 1 114 ? 14.372 22.740 -36.074 1.00 72.19 114 LEU A O 1
ATOM 844 N N . ARG A 1 115 ? 15.884 23.660 -34.664 1.00 60.56 115 ARG A N 1
ATOM 845 C CA . ARG A 1 115 ? 16.966 23.908 -35.636 1.00 60.56 115 ARG A CA 1
ATOM 846 C C . ARG A 1 115 ? 17.941 22.742 -35.660 1.00 60.56 115 ARG A C 1
ATOM 848 O O . ARG A 1 115 ? 18.156 22.166 -34.573 1.00 60.56 115 ARG A O 1
#

Solvent-accessible surface area (backbone atoms only — not comparable to full-atom values): 7850 Å² total; per-residue (Å²): 116,48,46,62,72,39,70,39,79,89,80,44,67,40,62,72,46,68,59,97,82,43,84,35,70,56,45,81,52,25,41,37,62,70,70,75,42,90,49,75,90,50,64,66,82,72,64,94,80,61,71,84,90,61,56,63,48,73,73,72,53,61,90,65,81,89,82,88,78,90,77,57,88,92,44,70,61,54,78,42,70,69,34,44,49,45,53,53,18,61,76,67,75,45,84,76,85,73,82,90,78,79,87,76,79,80,90,69,86,86,78,82,86,84,129

pLDDT: mean 91.86, std 4.78, range [60.56, 97.69]